Protein AF-A0A218Q9P5-F1 (afdb_monomer)

pLDDT: mean 88.86, std 10.46, range [46.88, 98.25]

Structure (mmCIF, N/CA/C/O backbone):
data_AF-A0A218Q9P5-F1
#
_entry.id   AF-A0A218Q9P5-F1
#
loop_
_atom_site.group_PDB
_atom_site.id
_atom_site.type_symbol
_atom_site.label_atom_id
_atom_site.label_alt_id
_atom_site.label_comp_id
_atom_site.label_asym_id
_atom_site.label_entity_id
_atom_site.label_seq_id
_atom_site.pdbx_PDB_ins_code
_atom_site.Cartn_x
_atom_site.Cartn_y
_atom_site.Cartn_z
_atom_site.occupancy
_atom_site.B_iso_or_equiv
_atom_site.auth_seq_id
_atom_site.auth_comp_id
_atom_site.auth_asym_id
_atom_site.auth_atom_id
_atom_site.pdbx_PDB_model_num
ATOM 1 N N . MET A 1 1 ? -2.815 9.608 -13.463 1.00 54.16 1 MET A N 1
ATOM 2 C CA . MET A 1 1 ? -3.400 8.305 -13.032 1.00 54.16 1 MET A CA 1
ATOM 3 C C . MET A 1 1 ? -2.624 7.095 -13.575 1.00 54.16 1 MET A C 1
ATOM 5 O O . MET A 1 1 ? -2.803 6.686 -14.720 1.00 54.16 1 MET A O 1
ATOM 9 N N . PHE A 1 2 ? -1.730 6.522 -12.767 1.00 63.38 2 PHE A N 1
ATOM 10 C CA . PHE A 1 2 ? -0.992 5.305 -13.124 1.00 63.38 2 PHE A CA 1
ATOM 11 C C . PHE A 1 2 ? -1.923 4.085 -13.134 1.00 63.38 2 PHE A C 1
ATOM 13 O O . PHE A 1 2 ? -2.566 3.789 -12.130 1.00 63.38 2 PHE A O 1
ATOM 20 N N . SER A 1 3 ? -1.972 3.345 -14.244 1.00 83.44 3 SER A N 1
ATOM 21 C CA . SER A 1 3 ? -2.605 2.023 -14.252 1.00 83.44 3 SER A CA 1
ATOM 22 C C . SER A 1 3 ? -1.700 1.038 -13.519 1.00 83.44 3 SER A C 1
ATOM 24 O O . SER A 1 3 ? -0.541 0.854 -13.906 1.00 83.44 3 SER A O 1
ATOM 26 N N . LEU A 1 4 ? -2.223 0.390 -12.478 1.00 92.19 4 LEU A N 1
ATOM 27 C CA . LEU A 1 4 ? -1.515 -0.693 -11.805 1.00 92.19 4 LEU A CA 1
ATOM 28 C C . LEU A 1 4 ? -1.284 -1.851 -12.781 1.00 92.19 4 LEU A C 1
ATOM 30 O O . LEU A 1 4 ? -2.140 -2.171 -13.605 1.00 92.19 4 LEU A O 1
ATOM 34 N N . ARG A 1 5 ? -0.118 -2.491 -12.678 1.00 94.94 5 ARG A N 1
ATOM 35 C CA . ARG A 1 5 ? 0.125 -3.784 -13.336 1.00 94.94 5 ARG A CA 1
ATOM 36 C C . ARG A 1 5 ? -0.652 -4.878 -12.607 1.00 94.94 5 ARG A C 1
ATOM 38 O O . ARG A 1 5 ? -0.864 -4.756 -11.403 1.00 94.94 5 ARG A O 1
ATOM 45 N N . ASP A 1 6 ? -0.956 -5.985 -13.276 1.00 96.75 6 ASP A N 1
ATOM 46 C CA . ASP A 1 6 ? -1.764 -7.078 -12.705 1.00 96.75 6 ASP A CA 1
ATOM 47 C C . ASP A 1 6 ? -1.276 -7.549 -11.327 1.00 96.75 6 ASP A C 1
ATOM 49 O O . ASP A 1 6 ? -2.062 -7.681 -10.393 1.00 96.75 6 ASP A O 1
ATOM 53 N N . TYR A 1 7 ? 0.039 -7.716 -11.150 1.00 96.06 7 TYR A N 1
ATOM 54 C CA . TYR A 1 7 ? 0.607 -8.124 -9.859 1.00 96.06 7 TYR A CA 1
ATOM 55 C C . TYR A 1 7 ? 0.477 -7.047 -8.770 1.00 96.06 7 TYR A C 1
ATOM 57 O O . TYR A 1 7 ? 0.410 -7.365 -7.586 1.00 96.06 7 TYR A O 1
ATOM 65 N N . GLN A 1 8 ? 0.468 -5.767 -9.147 1.00 96.00 8 GLN A N 1
ATOM 66 C CA . GLN A 1 8 ? 0.273 -4.657 -8.214 1.00 96.00 8 GLN A CA 1
ATOM 67 C C . GLN A 1 8 ? -1.199 -4.581 -7.811 1.00 96.00 8 GLN A C 1
ATOM 69 O O . GLN A 1 8 ? -1.493 -4.456 -6.626 1.00 96.00 8 GLN A O 1
ATOM 74 N N . GLN A 1 9 ? -2.109 -4.732 -8.779 1.00 96.00 9 GLN A N 1
ATOM 75 C CA . GLN A 1 9 ? -3.549 -4.791 -8.543 1.00 96.00 9 GLN A CA 1
ATOM 76 C C . GLN A 1 9 ? -3.924 -5.968 -7.632 1.00 96.00 9 GLN A C 1
ATOM 78 O O . GLN A 1 9 ? -4.711 -5.796 -6.702 1.00 96.00 9 GLN A O 1
ATOM 83 N N . ASP A 1 10 ? -3.347 -7.150 -7.858 1.00 96.69 10 ASP A N 1
ATOM 84 C CA . ASP A 1 10 ? -3.544 -8.327 -7.004 1.00 96.69 10 ASP A CA 1
ATOM 85 C C . ASP A 1 10 ? -3.075 -8.070 -5.562 1.00 96.69 10 ASP A C 1
ATOM 87 O O . ASP A 1 10 ? -3.813 -8.334 -4.611 1.00 96.69 10 ASP A O 1
ATOM 91 N N . LEU A 1 11 ? -1.888 -7.478 -5.384 1.00 96.94 11 LEU A N 1
ATOM 92 C CA . LEU A 1 11 ? -1.375 -7.117 -4.059 1.00 96.94 11 LEU A CA 1
ATOM 93 C C . LEU A 1 11 ? -2.282 -6.109 -3.344 1.00 96.94 11 LEU A C 1
ATOM 95 O O . LEU A 1 11 ? -2.633 -6.326 -2.186 1.00 96.94 11 LEU A O 1
ATOM 99 N N . VAL A 1 12 ? -2.705 -5.051 -4.038 1.00 96.19 12 VAL A N 1
ATOM 100 C CA . VAL A 1 12 ? -3.639 -4.049 -3.505 1.00 96.19 12 VAL A CA 1
ATOM 101 C C . VAL A 1 12 ? -4.970 -4.690 -3.105 1.00 96.19 12 VAL A C 1
ATOM 103 O O . VAL A 1 12 ? -5.455 -4.471 -1.995 1.00 96.19 12 VAL A O 1
ATOM 106 N N . SER A 1 13 ? -5.534 -5.539 -3.966 1.00 96.94 13 SER A N 1
ATOM 107 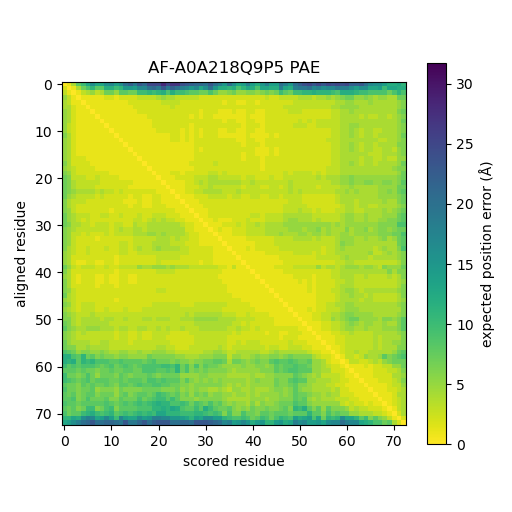C CA . SER A 1 13 ? -6.808 -6.221 -3.708 1.00 96.94 13 SER A CA 1
ATOM 108 C C . SER A 1 13 ? -6.718 -7.125 -2.476 1.00 96.94 13 SER A C 1
ATOM 110 O O . SER A 1 13 ? -7.606 -7.104 -1.626 1.00 96.94 13 SER A O 1
ATOM 112 N N . LYS A 1 14 ? -5.614 -7.869 -2.322 1.00 97.44 14 LYS A N 1
ATOM 113 C CA . LYS A 1 14 ? -5.348 -8.694 -1.133 1.00 97.44 14 LYS A CA 1
ATOM 114 C C . LYS A 1 14 ? -5.210 -7.855 0.135 1.00 97.44 14 LYS A C 1
ATOM 116 O O . LYS A 1 14 ? -5.709 -8.258 1.184 1.00 97.44 14 LYS A O 1
ATOM 121 N N . THR A 1 15 ? -4.565 -6.692 0.049 1.00 97.06 15 THR A N 1
ATOM 122 C CA . THR A 1 15 ? -4.446 -5.762 1.177 1.00 97.06 15 THR A CA 1
ATOM 123 C C . THR A 1 15 ? -5.811 -5.233 1.616 1.00 97.06 15 THR A C 1
ATOM 125 O O . THR A 1 15 ? -6.134 -5.327 2.801 1.00 97.06 15 THR A O 1
ATOM 128 N N . PHE A 1 16 ? -6.648 -4.765 0.685 1.00 96.88 16 PHE A N 1
ATOM 129 C CA . PHE A 1 16 ? -8.001 -4.308 1.015 1.00 96.88 16 PHE A CA 1
ATOM 130 C C . PHE A 1 16 ? -8.887 -5.436 1.546 1.00 96.88 16 PHE A C 1
ATOM 132 O O . PHE A 1 16 ? -9.593 -5.241 2.536 1.00 96.88 16 PHE A O 1
ATOM 139 N N . ALA A 1 17 ? -8.804 -6.634 0.960 1.00 98.12 17 ALA A N 1
ATOM 140 C CA . ALA A 1 17 ? -9.533 -7.801 1.446 1.00 98.12 17 ALA A CA 1
ATOM 141 C C . ALA A 1 17 ? -9.165 -8.130 2.903 1.00 98.12 17 ALA A C 1
ATOM 143 O O . ALA A 1 17 ? -10.059 -8.300 3.732 1.00 98.12 17 ALA A O 1
ATOM 144 N N . ALA A 1 18 ? -7.872 -8.132 3.245 1.00 98.25 18 ALA A N 1
ATOM 145 C CA . ALA A 1 18 ? -7.410 -8.371 4.612 1.00 98.25 18 ALA A CA 1
ATOM 146 C C . ALA A 1 18 ? -7.940 -7.319 5.605 1.00 98.25 18 ALA A C 1
ATOM 148 O O . ALA A 1 18 ? -8.4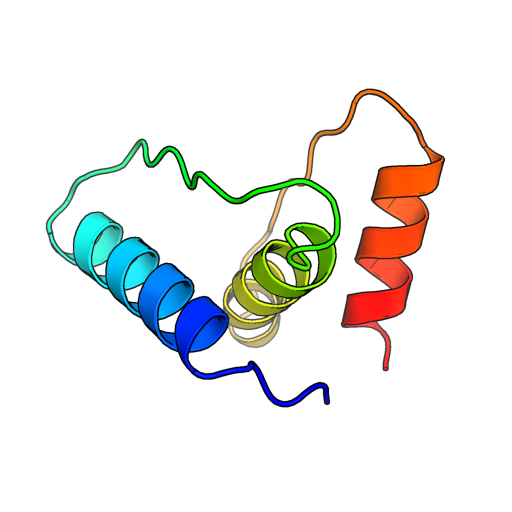14 -7.669 6.688 1.00 98.25 18 ALA A O 1
ATOM 149 N N . TRP A 1 19 ? -7.921 -6.033 5.240 1.00 97.25 19 TRP A N 1
ATOM 150 C CA . TRP A 1 19 ? -8.501 -4.985 6.084 1.00 97.25 19 TRP A CA 1
ATOM 151 C C . TRP A 1 19 ? -10.014 -5.147 6.251 1.00 97.25 19 TRP A C 1
ATOM 153 O O . TRP A 1 19 ? -10.508 -5.053 7.376 1.00 97.25 19 TRP A O 1
ATOM 163 N N . SER A 1 20 ? -10.736 -5.464 5.171 1.00 97.06 20 SER A N 1
ATOM 164 C CA . SER A 1 20 ? -12.186 -5.699 5.209 1.00 97.06 20 SER A CA 1
ATOM 165 C C . SER A 1 20 ? -12.572 -6.905 6.073 1.00 97.06 20 SER A C 1
ATOM 167 O O . SER A 1 20 ? -13.630 -6.905 6.695 1.00 97.06 20 SER A O 1
ATOM 169 N N . SER A 1 21 ? -11.685 -7.901 6.196 1.00 98.06 21 SER A N 1
ATOM 170 C CA . SER A 1 21 ? -11.866 -9.062 7.073 1.00 98.06 21 SER A CA 1
ATOM 171 C C . SER A 1 21 ? -11.402 -8.819 8.518 1.00 98.06 21 SER A C 1
ATOM 173 O O . SER A 1 21 ? -11.282 -9.766 9.293 1.00 98.06 21 SER A O 1
ATOM 175 N N . GLY A 1 22 ? -11.085 -7.574 8.891 1.00 98.06 2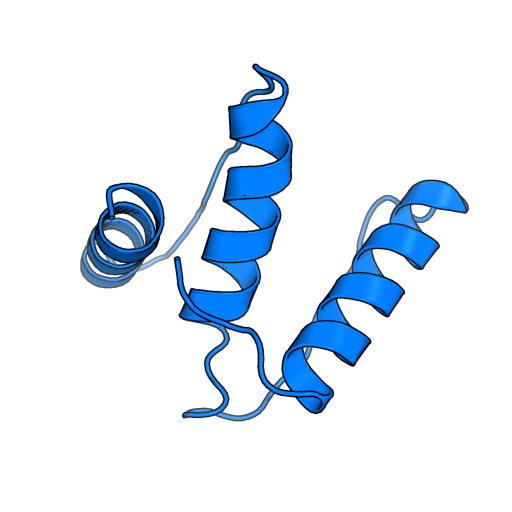2 GLY A N 1
ATOM 176 C CA . GLY A 1 22 ? -10.686 -7.188 10.247 1.00 98.06 22 GLY A CA 1
ATOM 177 C C . GLY A 1 22 ? -9.193 -7.337 10.569 1.00 98.06 22 GLY A C 1
ATOM 178 O O . GLY A 1 22 ? -8.780 -7.028 11.689 1.00 98.06 22 GLY A O 1
ATOM 179 N N . ILE A 1 23 ? -8.349 -7.756 9.619 1.00 98.12 23 ILE A N 1
ATOM 180 C CA . ILE A 1 23 ? -6.897 -7.862 9.833 1.00 98.12 23 ILE A CA 1
ATOM 181 C C . ILE A 1 23 ? -6.291 -6.463 9.759 1.00 98.12 23 ILE A C 1
ATOM 183 O O . ILE A 1 23 ? -6.010 -5.954 8.685 1.00 98.12 23 ILE A O 1
ATOM 187 N N . ARG A 1 24 ? -6.054 -5.827 10.908 1.00 95.44 24 ARG A N 1
ATOM 188 C CA . ARG A 1 24 ? -5.595 -4.424 10.966 1.00 95.44 24 ARG A CA 1
ATOM 189 C C . ARG A 1 24 ? -4.129 -4.207 10.575 1.00 95.44 24 ARG A C 1
ATOM 191 O O . ARG A 1 24 ? -3.777 -3.108 10.162 1.00 95.44 24 ARG A O 1
ATOM 198 N N . LYS A 1 25 ? -3.266 -5.215 10.736 1.00 96.88 25 LYS A N 1
ATOM 199 C CA . LYS A 1 25 ? -1.817 -5.117 10.491 1.00 96.88 25 LYS A CA 1
ATOM 200 C C . LYS A 1 25 ? -1.440 -6.006 9.311 1.00 96.88 25 LYS A C 1
ATOM 202 O O . LYS A 1 25 ? -1.441 -7.225 9.445 1.00 96.88 25 LYS A O 1
ATOM 207 N N . VAL A 1 26 ? -1.118 -5.392 8.176 1.00 96.38 26 VAL A N 1
ATOM 208 C CA . VAL A 1 26 ? -0.770 -6.086 6.929 1.00 96.38 26 VAL A CA 1
ATOM 209 C C . VAL A 1 26 ? 0.666 -5.741 6.549 1.00 96.38 26 VAL A C 1
ATOM 211 O O . VAL A 1 26 ? 1.039 -4.570 6.540 1.00 96.38 26 VAL A O 1
ATOM 214 N N . LEU A 1 27 ? 1.466 -6.759 6.226 1.00 95.69 27 LEU A N 1
ATOM 215 C CA . LEU A 1 27 ? 2.798 -6.595 5.648 1.00 95.69 27 LEU A CA 1
ATOM 216 C C . LEU A 1 27 ? 2.734 -6.939 4.158 1.00 95.69 27 LEU A C 1
ATOM 218 O O . LEU A 1 27 ? 2.558 -8.100 3.797 1.00 95.69 27 LEU A O 1
ATOM 222 N N . LEU A 1 28 ? 2.892 -5.934 3.299 1.00 94.56 28 LEU A N 1
ATOM 223 C CA . LEU A 1 28 ? 2.968 -6.126 1.852 1.00 94.56 28 LEU A CA 1
ATOM 224 C C . LEU A 1 28 ? 4.426 -6.343 1.437 1.00 94.56 28 LEU A C 1
ATOM 226 O O . LEU A 1 28 ? 5.278 -5.477 1.640 1.00 94.56 28 LEU A O 1
ATOM 230 N N . GLN A 1 29 ? 4.714 -7.493 0.827 1.00 94.44 29 GLN A N 1
ATOM 231 C CA . GLN A 1 29 ? 6.048 -7.845 0.349 1.00 94.44 29 GLN A CA 1
ATOM 232 C C . GLN A 1 29 ? 6.127 -7.761 -1.178 1.00 94.44 29 GLN A C 1
ATOM 234 O O . GLN A 1 29 ? 5.287 -8.300 -1.890 1.00 94.44 29 GLN A O 1
ATOM 239 N N . LEU A 1 30 ? 7.185 -7.123 -1.681 1.00 94.88 30 LEU A N 1
ATOM 240 C CA . LEU A 1 30 ? 7.518 -7.068 -3.105 1.00 94.88 30 LEU A CA 1
ATOM 241 C C . LEU A 1 30 ? 9.030 -6.865 -3.269 1.00 94.88 30 LEU A C 1
ATOM 243 O O . LEU A 1 30 ? 9.672 -6.329 -2.362 1.00 94.88 30 LEU A O 1
ATOM 247 N N . SER A 1 31 ? 9.620 -7.253 -4.399 1.00 94.12 31 SER A N 1
ATOM 248 C CA . SER A 1 31 ? 11.044 -7.030 -4.700 1.00 94.12 31 SER A CA 1
ATOM 249 C C . SER A 1 31 ? 11.384 -5.540 -4.886 1.00 94.12 31 SER A C 1
ATOM 251 O O . SER A 1 31 ? 10.504 -4.677 -5.009 1.00 94.12 31 SER A O 1
ATOM 253 N N . THR A 1 32 ? 12.672 -5.189 -4.840 1.00 92.06 32 THR A N 1
ATOM 254 C CA . THR A 1 32 ? 13.151 -3.872 -5.299 1.00 92.06 32 THR A CA 1
ATOM 255 C C . THR A 1 32 ? 12.828 -3.697 -6.787 1.00 92.06 32 THR A C 1
ATOM 257 O O . THR A 1 32 ? 12.775 -4.669 -7.533 1.00 92.06 32 THR A O 1
ATOM 260 N N . GLY A 1 33 ? 12.506 -2.474 -7.215 1.00 89.94 33 GLY A N 1
ATOM 261 C CA . GLY A 1 33 ? 12.054 -2.208 -8.591 1.00 89.94 33 GLY A CA 1
ATOM 262 C C . GLY A 1 33 ? 10.620 -2.659 -8.919 1.00 89.94 33 GLY A C 1
ATOM 263 O O . GLY A 1 33 ? 10.075 -2.229 -9.929 1.00 89.94 33 GLY A O 1
ATOM 264 N N . GLY A 1 34 ? 9.949 -3.433 -8.054 1.00 92.12 34 GLY A N 1
ATOM 265 C CA . GLY A 1 34 ? 8.556 -3.864 -8.269 1.00 92.12 34 GLY A CA 1
ATOM 266 C C . GLY A 1 34 ? 7.500 -2.752 -8.149 1.00 92.12 34 GLY A C 1
ATOM 267 O O . GLY A 1 34 ? 6.317 -2.980 -8.379 1.00 92.12 34 GLY A O 1
ATOM 268 N N . GLY A 1 35 ? 7.898 -1.531 -7.790 1.00 91.19 35 GLY A N 1
ATOM 269 C CA . GLY A 1 35 ? 6.973 -0.402 -7.672 1.00 91.19 35 GLY A CA 1
ATOM 270 C C . GLY A 1 35 ? 6.210 -0.357 -6.347 1.00 91.19 35 GLY A C 1
ATOM 271 O O . GLY A 1 35 ? 5.041 0.009 -6.334 1.00 91.19 35 GLY A O 1
ATOM 272 N N . LYS A 1 36 ? 6.869 -0.686 -5.223 1.00 91.88 36 LYS A N 1
ATOM 273 C CA . LYS A 1 36 ? 6.294 -0.497 -3.874 1.00 91.88 36 LYS A CA 1
ATOM 274 C C . LYS A 1 36 ? 5.809 0.938 -3.643 1.00 91.88 36 LYS A C 1
ATOM 276 O O . LYS A 1 36 ? 4.779 1.116 -3.005 1.00 91.88 36 LYS A O 1
ATOM 281 N N . THR A 1 37 ? 6.514 1.924 -4.207 1.00 87.94 37 THR A N 1
ATOM 282 C CA . THR A 1 37 ? 6.129 3.340 -4.148 1.00 87.94 37 THR A CA 1
ATOM 283 C C . THR A 1 37 ? 4.775 3.597 -4.806 1.00 87.94 37 THR A C 1
ATOM 285 O O . THR A 1 37 ? 3.882 4.152 -4.181 1.00 87.94 37 THR A O 1
ATOM 288 N N . ILE A 1 38 ? 4.586 3.090 -6.028 1.00 89.19 38 ILE A N 1
ATOM 289 C CA . ILE A 1 38 ? 3.319 3.200 -6.765 1.00 89.19 38 ILE A CA 1
ATOM 290 C C . ILE A 1 38 ? 2.177 2.519 -6.008 1.00 89.19 38 ILE A C 1
ATOM 292 O O . ILE A 1 38 ? 1.094 3.082 -5.902 1.00 89.19 38 ILE A O 1
ATOM 296 N N . ILE A 1 39 ? 2.422 1.329 -5.449 1.00 91.75 39 ILE A N 1
ATOM 297 C CA . ILE A 1 39 ? 1.406 0.600 -4.680 1.00 91.75 39 ILE A CA 1
ATOM 298 C C . ILE A 1 39 ? 0.950 1.408 -3.465 1.00 91.75 39 ILE A C 1
ATOM 300 O O . ILE A 1 39 ? -0.252 1.556 -3.267 1.00 91.75 39 ILE A O 1
ATOM 304 N N . PHE A 1 40 ? 1.872 1.922 -2.642 1.00 88.38 40 PHE A N 1
ATOM 305 C CA . PHE A 1 40 ? 1.437 2.660 -1.457 1.00 88.38 40 PHE A CA 1
ATOM 306 C C . PHE A 1 40 ? 0.788 3.998 -1.834 1.00 88.38 40 PHE A C 1
ATOM 308 O O . PHE A 1 40 ? -0.176 4.367 -1.175 1.00 88.38 40 PHE A O 1
ATOM 315 N N . ALA A 1 41 ? 1.269 4.701 -2.870 1.00 88.31 41 ALA A N 1
ATOM 316 C CA . ALA A 1 41 ? 0.674 5.958 -3.328 1.00 88.31 41 ALA A CA 1
ATOM 317 C C . ALA A 1 41 ? -0.765 5.740 -3.817 1.00 88.31 41 ALA A C 1
ATOM 319 O O . ALA A 1 41 ? -1.666 6.469 -3.415 1.00 88.31 41 ALA A O 1
ATOM 320 N N . PHE A 1 42 ? -0.998 4.670 -4.588 1.00 90.56 42 PHE A N 1
ATOM 321 C CA . PHE A 1 42 ? -2.340 4.255 -4.994 1.00 90.56 42 PHE A CA 1
ATOM 322 C C . PHE A 1 42 ? -3.226 3.941 -3.785 1.00 90.56 42 PHE A C 1
ATOM 324 O O . PHE A 1 42 ? -4.348 4.422 -3.694 1.00 90.56 42 PHE A O 1
ATOM 331 N N . VAL A 1 43 ? -2.735 3.140 -2.832 1.00 92.25 43 VAL A N 1
ATOM 332 C CA . VAL A 1 43 ? -3.510 2.799 -1.629 1.00 92.25 43 VAL A CA 1
ATOM 333 C C . VAL A 1 43 ? -3.841 4.054 -0.827 1.00 92.25 43 VAL A C 1
ATOM 335 O O . VAL A 1 43 ? -4.982 4.209 -0.413 1.00 92.25 43 VAL A O 1
ATOM 338 N N . ALA A 1 44 ? -2.874 4.952 -0.637 1.00 91.38 44 ALA A N 1
ATOM 339 C CA . ALA A 1 44 ? -3.069 6.213 0.061 1.00 91.38 44 ALA A CA 1
ATOM 340 C C . ALA A 1 44 ? -4.105 7.099 -0.646 1.00 91.38 44 ALA A C 1
ATOM 342 O O . ALA A 1 44 ? -4.965 7.657 0.035 1.00 91.38 44 ALA A O 1
ATOM 343 N N . SER A 1 45 ? -4.079 7.171 -1.985 1.00 88.69 45 SER A N 1
ATOM 344 C CA . SER A 1 45 ? -5.022 8.004 -2.737 1.00 88.69 45 SER A CA 1
ATOM 345 C C . SER A 1 45 ? -6.464 7.542 -2.549 1.00 88.69 45 SER A C 1
ATOM 347 O O . SER A 1 45 ? -7.341 8.370 -2.344 1.00 88.69 45 SER A O 1
ATOM 349 N N . GLN A 1 46 ? -6.708 6.226 -2.472 1.00 91.94 46 GLN A N 1
ATOM 350 C CA . GLN A 1 46 ? -8.051 5.695 -2.201 1.00 91.94 46 GLN A CA 1
ATOM 351 C C . GLN A 1 46 ? -8.656 6.228 -0.895 1.00 91.94 46 GLN A C 1
ATOM 353 O O . GLN A 1 46 ? -9.870 6.400 -0.822 1.00 91.94 46 GLN A O 1
ATOM 358 N N . PHE A 1 47 ? -7.837 6.476 0.132 1.00 93.25 47 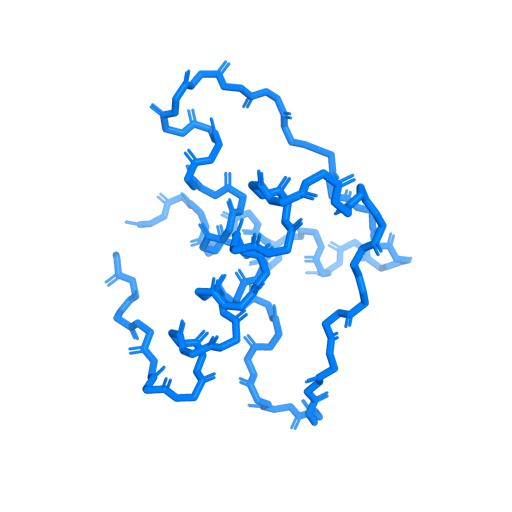PHE A N 1
ATOM 359 C CA . PHE A 1 47 ? -8.295 7.036 1.406 1.00 93.25 47 PHE A CA 1
ATOM 360 C C . PHE A 1 47 ? -8.442 8.559 1.333 1.00 93.25 47 PHE A C 1
ATOM 362 O O . PHE A 1 47 ? -9.455 9.095 1.779 1.00 93.25 47 PHE A O 1
ATOM 369 N N . THR A 1 48 ? -7.483 9.265 0.728 1.00 91.19 48 THR A N 1
ATOM 370 C CA . THR A 1 48 ? -7.568 10.729 0.601 1.00 91.19 48 THR A CA 1
ATOM 371 C C . THR A 1 48 ? -8.719 11.169 -0.302 1.00 91.19 48 THR A C 1
ATOM 373 O O . THR A 1 48 ? -9.369 12.166 0.000 1.00 91.19 48 THR A O 1
ATOM 376 N N . ASP A 1 49 ? -9.037 10.398 -1.346 1.00 90.25 49 ASP A N 1
ATOM 377 C CA . ASP A 1 49 ? -10.189 10.621 -2.234 1.00 90.25 49 ASP 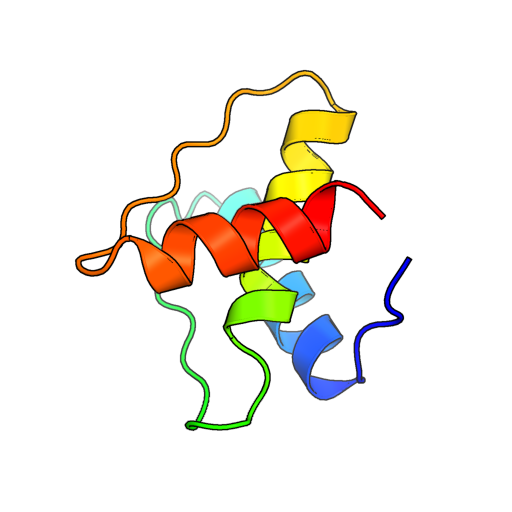A CA 1
ATOM 378 C C . ASP A 1 49 ? -11.527 10.485 -1.483 1.00 90.25 49 ASP A C 1
ATOM 380 O O . ASP A 1 49 ? -12.533 11.077 -1.870 1.00 90.25 49 ASP A O 1
ATOM 384 N N . GLN A 1 50 ? -11.535 9.739 -0.373 1.00 93.88 50 GLN A N 1
ATOM 385 C CA . GLN A 1 50 ? -12.670 9.611 0.548 1.00 93.88 50 GLN A CA 1
ATOM 386 C C . GLN A 1 50 ? -12.654 10.671 1.665 1.00 93.88 50 GLN A C 1
ATOM 388 O O . GLN A 1 50 ? -13.525 10.670 2.534 1.00 93.88 50 GLN A O 1
ATOM 393 N N . GLY A 1 51 ? -11.682 11.589 1.656 1.00 94.69 51 GLY A N 1
ATOM 394 C CA . GLY A 1 51 ? -11.493 12.600 2.697 1.00 94.69 51 GLY A CA 1
ATOM 395 C C . GLY A 1 51 ? -10.855 12.063 3.983 1.00 94.69 51 GLY A C 1
ATOM 396 O O . GLY A 1 51 ? -10.871 12.754 5.002 1.00 94.69 51 GLY A O 1
ATOM 397 N N . GLU A 1 52 ? -10.295 10.851 3.963 1.00 94.94 52 GLU A N 1
ATOM 398 C CA . GLU A 1 52 ? -9.611 10.262 5.112 1.00 94.94 52 GLU A CA 1
ATOM 399 C C . GLU A 1 52 ? -8.131 10.670 5.182 1.00 94.94 52 GLU A C 1
ATOM 401 O O . GLU A 1 52 ? -7.450 10.871 4.174 1.00 94.94 52 GLU A O 1
ATOM 406 N N . GLY A 1 53 ? -7.612 10.783 6.407 1.00 92.31 53 GLY A N 1
ATOM 407 C CA . GLY A 1 53 ? -6.208 11.104 6.649 1.00 92.31 53 GLY A CA 1
ATOM 408 C C . GLY A 1 53 ? -5.300 9.882 6.512 1.00 92.31 53 GLY A C 1
ATOM 409 O O . GLY A 1 53 ? -5.564 8.835 7.102 1.00 92.31 53 GLY A O 1
ATOM 410 N N . VAL A 1 54 ? -4.177 10.042 5.807 1.00 91.75 54 VAL A N 1
ATOM 411 C CA . VAL A 1 54 ? -3.145 9.006 5.648 1.00 91.75 54 VAL A CA 1
ATOM 412 C C . VAL A 1 54 ? -1.821 9.489 6.238 1.00 91.75 54 VAL A C 1
ATOM 414 O O . VAL A 1 54 ? -1.368 10.591 5.942 1.00 91.75 54 VAL A O 1
ATOM 417 N N . LEU A 1 55 ? -1.171 8.648 7.050 1.00 91.56 55 LEU A N 1
ATOM 418 C CA . LEU A 1 55 ? 0.180 8.888 7.562 1.00 91.56 55 LEU A CA 1
ATOM 419 C C . LEU A 1 55 ? 1.173 7.945 6.878 1.00 91.56 55 LEU A C 1
ATOM 421 O O . LEU A 1 55 ? 1.169 6.738 7.127 1.00 91.56 55 LEU A O 1
ATOM 425 N N . VAL A 1 56 ? 2.059 8.509 6.058 1.00 86.50 56 VAL A N 1
ATOM 426 C CA . VAL A 1 56 ? 3.187 7.788 5.457 1.00 86.50 56 VAL A CA 1
ATOM 427 C C . VAL A 1 56 ? 4.441 8.059 6.281 1.00 86.50 56 VAL A C 1
ATOM 429 O O . VAL A 1 56 ? 4.812 9.209 6.502 1.00 86.50 56 VAL A O 1
ATOM 432 N N . VAL A 1 57 ? 5.109 6.996 6.731 1.00 88.81 57 VAL A N 1
ATOM 433 C CA . VAL A 1 57 ? 6.357 7.088 7.500 1.00 88.81 57 VAL A CA 1
ATOM 434 C C . VAL A 1 57 ? 7.475 6.424 6.710 1.00 88.81 57 VAL A C 1
ATOM 436 O O . VAL A 1 57 ? 7.390 5.245 6.368 1.00 88.81 57 VAL A O 1
ATOM 439 N N . ALA A 1 58 ? 8.543 7.171 6.452 1.00 86.38 58 ALA A N 1
ATOM 440 C CA . ALA A 1 58 ? 9.754 6.669 5.822 1.00 86.38 58 ALA A CA 1
ATOM 441 C C . ALA A 1 58 ? 10.987 7.236 6.528 1.00 86.38 58 ALA A C 1
ATOM 443 O O . ALA A 1 58 ? 10.942 8.297 7.143 1.00 86.38 58 ALA A O 1
ATOM 444 N N . HIS A 1 59 ? 12.106 6.522 6.430 1.00 87.81 59 HIS A N 1
ATOM 445 C CA . HIS A 1 59 ? 13.363 6.956 7.042 1.00 87.81 59 HIS A CA 1
ATOM 446 C C . HIS A 1 59 ? 14.081 8.053 6.234 1.00 87.81 59 HIS A C 1
ATOM 448 O O . HIS A 1 59 ? 14.893 8.788 6.786 1.00 87.81 59 HIS A O 1
ATOM 454 N N . ARG A 1 60 ? 13.802 8.158 4.929 1.00 86.06 60 ARG A N 1
ATOM 455 C CA . ARG A 1 60 ? 14.434 9.126 4.025 1.00 86.06 60 ARG A CA 1
ATOM 456 C C . ARG A 1 60 ? 13.387 10.054 3.436 1.00 86.06 60 ARG A C 1
ATOM 458 O O . ARG A 1 60 ? 12.374 9.577 2.931 1.00 86.06 60 ARG A O 1
ATOM 465 N N . GLU A 1 61 ? 13.680 11.348 3.450 1.00 84.88 61 GLU A N 1
ATOM 466 C CA . GLU A 1 61 ? 12.816 12.401 2.910 1.00 84.88 61 GLU A CA 1
ATOM 467 C C . GLU A 1 61 ? 12.491 12.188 1.426 1.00 84.88 61 GLU A C 1
ATOM 469 O O . GLU A 1 61 ? 11.340 12.316 1.029 1.00 84.88 61 GLU A O 1
ATOM 474 N N . GLU A 1 62 ? 13.459 11.731 0.626 1.00 83.00 62 GLU A N 1
ATOM 475 C CA . GLU A 1 62 ? 13.266 11.407 -0.797 1.00 83.00 62 GLU A CA 1
ATOM 476 C C . GLU A 1 62 ? 12.099 10.439 -1.045 1.00 83.00 62 GLU A C 1
ATOM 478 O O . GLU A 1 62 ? 11.379 10.574 -2.029 1.00 83.00 62 GLU A O 1
ATOM 483 N N . LEU A 1 63 ? 11.875 9.477 -0.142 1.00 76.94 63 LEU A N 1
ATOM 484 C CA . LEU A 1 63 ? 10.770 8.523 -0.267 1.00 76.94 63 LEU A CA 1
ATOM 485 C C . LEU A 1 63 ? 9.412 9.181 0.002 1.00 76.94 63 LEU A C 1
ATOM 487 O O . LEU A 1 63 ? 8.412 8.760 -0.572 1.00 76.94 63 LEU A O 1
ATOM 491 N N . ILE A 1 64 ? 9.384 10.204 0.860 1.00 81.56 64 ILE A N 1
ATOM 492 C CA . ILE A 1 64 ? 8.193 11.016 1.130 1.00 81.56 64 ILE A CA 1
ATOM 493 C C . ILE A 1 64 ? 7.919 11.959 -0.044 1.00 81.56 64 ILE A C 1
ATOM 495 O O . ILE A 1 64 ? 6.771 12.129 -0.436 1.00 81.56 64 ILE A O 1
ATOM 499 N N . ILE A 1 65 ? 8.956 12.532 -0.653 1.00 82.62 65 ILE A N 1
ATOM 500 C CA . ILE A 1 65 ? 8.797 13.382 -1.840 1.00 82.62 65 ILE A CA 1
ATOM 501 C C . ILE A 1 65 ? 8.251 12.552 -3.010 1.00 82.62 65 ILE A C 1
ATOM 503 O O . ILE A 1 65 ? 7.232 12.914 -3.589 1.00 82.62 65 ILE A O 1
ATOM 507 N N . GLN A 1 66 ? 8.839 11.380 -3.274 1.00 76.06 66 GLN A N 1
ATOM 508 C CA . GLN A 1 66 ? 8.356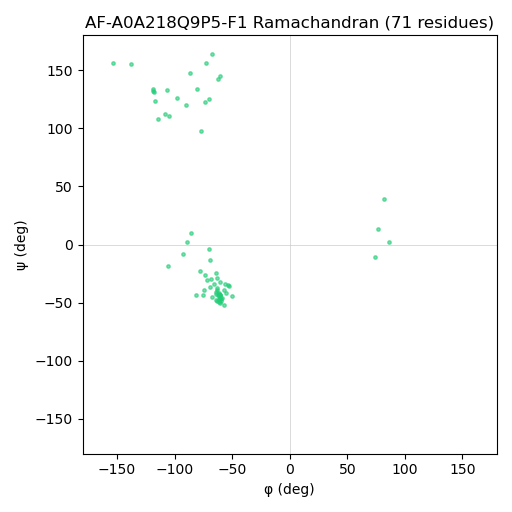 10.453 -4.308 1.00 76.06 66 GLN A CA 1
ATOM 509 C C . GLN A 1 66 ? 6.922 9.964 -4.054 1.00 76.06 66 GLN A C 1
ATOM 511 O O . GLN A 1 66 ? 6.182 9.708 -5.002 1.00 76.06 66 GLN A O 1
ATOM 516 N N . ALA A 1 6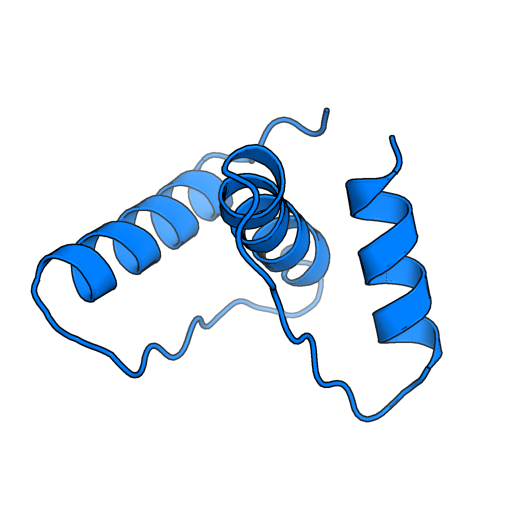7 ? 6.527 9.820 -2.783 1.00 74.31 67 ALA A N 1
ATOM 517 C CA . ALA A 1 67 ? 5.145 9.542 -2.398 1.00 74.31 67 ALA A CA 1
ATOM 518 C C . ALA A 1 67 ? 4.193 10.606 -2.924 1.00 74.31 67 ALA A C 1
ATOM 520 O O . ALA A 1 67 ? 3.187 10.295 -3.551 1.00 74.31 67 ALA A O 1
ATOM 521 N N . ASN A 1 68 ? 4.539 11.854 -2.621 1.00 77.94 68 ASN A N 1
ATOM 522 C CA . ASN A 1 68 ? 3.714 13.010 -2.884 1.00 77.94 68 ASN A CA 1
ATOM 523 C C . ASN A 1 68 ? 3.582 13.243 -4.392 1.00 77.94 68 ASN A C 1
ATOM 525 O O . ASN A 1 68 ? 2.475 13.395 -4.891 1.00 77.94 68 ASN A O 1
ATOM 529 N N . GLU A 1 69 ? 4.691 13.164 -5.133 1.00 78.25 69 GLU A N 1
ATOM 530 C CA . GLU A 1 69 ? 4.689 13.274 -6.599 1.00 78.25 69 GLU A CA 1
ATOM 531 C C . GLU A 1 69 ? 3.753 12.249 -7.252 1.00 78.25 69 GLU A C 1
ATOM 533 O O . GLU A 1 69 ? 2.983 12.593 -8.140 1.00 78.25 69 GLU A O 1
ATOM 538 N N . ALA A 1 70 ? 3.743 11.002 -6.770 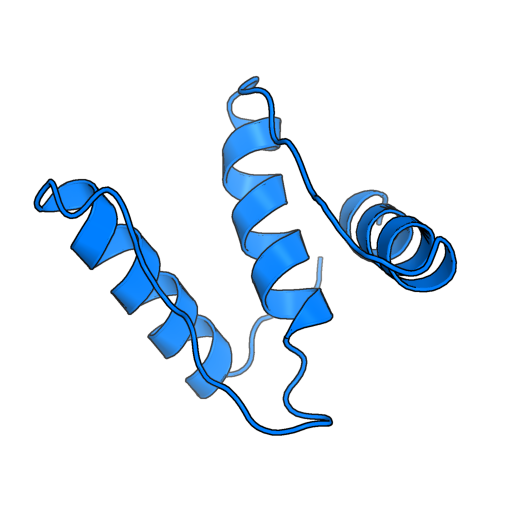1.00 71.12 70 ALA A N 1
ATOM 539 C CA . ALA A 1 70 ? 2.860 9.965 -7.302 1.00 71.12 70 ALA A CA 1
ATOM 540 C C . ALA A 1 70 ? 1.362 10.179 -6.988 1.00 71.12 70 ALA A C 1
ATOM 542 O O . ALA A 1 70 ? 0.532 9.479 -7.568 1.00 71.12 70 ALA A O 1
ATOM 543 N N . MET A 1 71 ? 1.020 11.086 -6.064 1.00 68.69 71 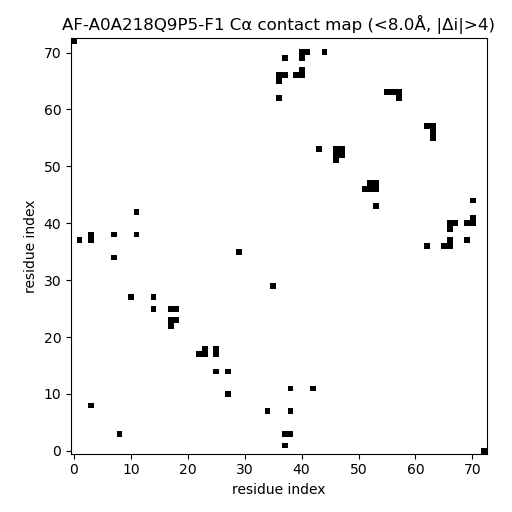MET A N 1
ATOM 544 C CA . MET A 1 71 ? -0.355 11.378 -5.632 1.00 68.69 71 MET A CA 1
ATOM 545 C C . MET A 1 71 ? -0.903 12.711 -6.170 1.00 68.69 71 MET A C 1
ATOM 547 O O . MET A 1 71 ? -2.114 12.908 -6.137 1.00 68.69 71 MET A O 1
ATOM 551 N N . VAL A 1 72 ? -0.042 13.626 -6.628 1.00 59.41 72 VAL A N 1
ATOM 552 C CA . VAL A 1 72 ? -0.422 14.983 -7.078 1.00 59.41 72 VAL A CA 1
ATOM 553 C C . VAL A 1 72 ? -0.694 15.060 -8.599 1.00 59.41 72 VAL A C 1
ATOM 555 O O . VAL A 1 72 ? -1.243 16.063 -9.054 1.00 59.41 72 VAL A O 1
ATOM 558 N N . ASP A 1 73 ? -0.408 13.991 -9.357 1.00 46.88 73 ASP A N 1
ATOM 559 C CA . ASP A 1 73 ? -0.681 13.831 -10.808 1.00 46.88 73 ASP A CA 1
ATOM 560 C C . ASP A 1 73 ? -1.872 12.899 -11.143 1.00 46.88 73 ASP A C 1
ATOM 562 O O . ASP A 1 73 ? -2.685 13.241 -12.036 1.00 46.88 73 ASP A O 1
#

Sequence (73 aa):
MFSLRDYQQDLVSKTFAAWSSGIRKVLLQLSTGGGKTIIFAFVASQFTDQGEGVLVVAHREELIIQANEAMVD

Secondary structure (DSSP, 8-state):
-PPPPHHHHHHHHHHHHHHHTT---------TTS-HHHHHHHHHHHHHTTT-------SSHHHHHHHHHHHH-

Radius of gyration: 12.28 Å; Cα contacts (8 Å, |Δi|>4): 40; chains: 1; bounding box: 27×24×25 Å

Foldseek 3Di:
DDDDDPVLVVLLVVVVVCVVVVNPDDDRDDDPVNPPLLSVLVVCLVQVVVVHDDDDDDPDVVSVVSSVVSNVD

Mean predicted aligned error: 4.03 Å

Solvent-accessible surface area (backbone atoms only — not comparable to full-atom values): 4725 Å² total; per-residue (Å²): 113,84,80,71,53,72,71,51,46,50,52,52,51,52,52,53,51,40,45,75,72,67,47,85,83,79,86,87,85,77,63,88,91,69,46,66,64,58,51,52,25,53,59,47,43,64,38,48,78,72,73,43,91,78,89,87,86,70,97,48,69,68,60,53,53,55,37,50,60,66,63,78,95